Protein AF-E5VJU1-F1 (afdb_monomer_lite)

pLDDT: mean 74.35, std 14.49, range [41.41, 89.75]

Radius of gyration: 14.54 Å; chains: 1; bounding box: 30×32×31 Å

Secondary structure (DSSP, 8-state):
------HHHHHHHHHHHTT-HHHHHHHHHHHHHHHHHHTTSS---------

Foldseek 3Di:
DPPPCPVLQVVLVVCVVVVNPVVSVVSVVVVVVVCCVVCVPVPPDPPDPPD

Sequence (51 aa):
MKIEYNEKEIAAMAEFHKGNRAEGLRLQEEFASEFRKEYADKDHCPCQKSL

Structure (mmCIF, N/CA/C/O backbone):
data_AF-E5VJU1-F1
#
_entry.id   AF-E5VJU1-F1
#
loop_
_atom_site.group_PDB
_atom_site.id
_atom_site.type_symbol
_atom_site.label_atom_id
_atom_site.label_alt_id
_atom_site.label_comp_id
_atom_site.label_asym_id
_atom_site.label_entity_id
_atom_site.label_seq_id
_atom_site.pdbx_PDB_ins_code
_atom_site.Cartn_x
_atom_site.Cartn_y
_atom_site.Cartn_z
_atom_site.occupancy
_atom_site.B_iso_or_equiv
_atom_site.auth_seq_id
_atom_site.auth_comp_id
_atom_site.auth_asym_id
_atom_site.auth_atom_id
_atom_site.pdbx_PDB_model_num
ATOM 1 N N . MET A 1 1 ? 17.046 -1.788 7.264 1.00 41.41 1 MET A N 1
ATOM 2 C CA . MET A 1 1 ? 16.104 -1.540 6.158 1.00 41.41 1 MET A CA 1
ATOM 3 C C . MET A 1 1 ? 15.649 -0.097 6.300 1.00 41.41 1 MET A C 1
ATOM 5 O O . MET A 1 1 ? 14.906 0.198 7.224 1.00 41.41 1 MET A O 1
ATOM 9 N N . LYS A 1 2 ? 16.233 0.834 5.535 1.00 45.31 2 LYS A N 1
ATOM 10 C CA . LYS A 1 2 ? 15.724 2.209 5.499 1.00 45.31 2 LYS A CA 1
ATOM 11 C C . LYS A 1 2 ? 14.557 2.159 4.529 1.00 45.31 2 LYS A C 1
ATOM 13 O O . LYS A 1 2 ? 14.789 1.990 3.340 1.00 45.31 2 LYS A O 1
ATOM 18 N N . ILE A 1 3 ? 13.338 2.184 5.052 1.00 54.88 3 ILE A N 1
ATOM 19 C CA . ILE A 1 3 ? 12.169 2.475 4.230 1.00 54.88 3 ILE A CA 1
ATOM 20 C C . ILE A 1 3 ? 12.396 3.930 3.823 1.00 54.88 3 ILE A C 1
ATOM 22 O O . ILE A 1 3 ? 12.284 4.829 4.659 1.00 54.88 3 ILE A O 1
ATOM 26 N N . GLU A 1 4 ? 12.909 4.151 2.609 1.00 58.66 4 GLU A N 1
ATOM 27 C CA . GLU A 1 4 ? 12.862 5.481 2.009 1.00 58.66 4 GLU A CA 1
ATOM 28 C C . GLU A 1 4 ? 11.418 5.944 2.124 1.00 58.66 4 GLU A C 1
ATOM 30 O O . GLU A 1 4 ? 10.509 5.159 1.877 1.00 58.66 4 GLU A O 1
ATOM 35 N N . TYR A 1 5 ? 11.246 7.156 2.638 1.00 60.09 5 TYR A N 1
ATOM 36 C CA . TYR A 1 5 ? 10.034 7.706 3.237 1.00 60.09 5 TYR A CA 1
ATOM 37 C C . TYR A 1 5 ? 8.877 7.793 2.227 1.00 60.09 5 TYR A C 1
ATOM 39 O O . TYR A 1 5 ? 8.473 8.877 1.822 1.00 60.09 5 TYR A O 1
ATOM 47 N N . ASN A 1 6 ? 8.362 6.655 1.767 1.00 71.50 6 ASN A N 1
ATOM 48 C CA . ASN A 1 6 ? 7.244 6.617 0.858 1.00 71.50 6 ASN A CA 1
ATOM 49 C C . ASN A 1 6 ? 5.986 6.845 1.684 1.00 71.50 6 ASN A C 1
ATOM 51 O O . ASN A 1 6 ? 5.499 5.959 2.391 1.00 71.50 6 ASN A O 1
ATOM 55 N N . GLU A 1 7 ? 5.482 8.071 1.604 1.00 76.50 7 GLU A N 1
ATOM 56 C CA . GLU A 1 7 ? 4.312 8.544 2.336 1.00 76.50 7 GLU A CA 1
ATOM 57 C C . GLU A 1 7 ? 3.102 7.614 2.139 1.00 76.50 7 GLU A C 1
ATOM 59 O O . GLU A 1 7 ? 2.300 7.452 3.059 1.00 76.50 7 GLU A O 1
ATOM 64 N N . LYS A 1 8 ? 3.015 6.920 0.992 1.00 74.62 8 LYS A N 1
ATOM 65 C CA . LYS A 1 8 ? 1.960 5.938 0.700 1.00 74.62 8 LYS A CA 1
ATOM 66 C C . LYS A 1 8 ? 2.072 4.653 1.524 1.00 74.62 8 LYS A C 1
ATOM 68 O O . LYS A 1 8 ? 1.054 4.172 2.019 1.00 74.62 8 LYS A O 1
ATOM 73 N N . GLU A 1 9 ? 3.276 4.115 1.731 1.00 75.69 9 GLU A N 1
ATOM 74 C CA . GLU A 1 9 ? 3.477 2.951 2.613 1.00 75.69 9 GLU A CA 1
ATOM 75 C C . GLU A 1 9 ? 3.177 3.309 4.073 1.00 75.69 9 GLU A C 1
ATOM 77 O O . GLU A 1 9 ? 2.514 2.547 4.778 1.00 75.69 9 GLU A O 1
ATOM 82 N N . ILE A 1 10 ? 3.598 4.499 4.515 1.00 82.25 10 ILE A N 1
ATOM 83 C CA . ILE A 1 10 ? 3.336 4.990 5.875 1.00 82.25 10 ILE A CA 1
ATOM 84 C C . ILE A 1 10 ? 1.828 5.194 6.093 1.00 82.25 10 ILE A C 1
ATOM 86 O O . ILE A 1 10 ? 1.295 4.789 7.129 1.00 82.25 10 ILE A O 1
ATOM 90 N N . ALA A 1 11 ? 1.123 5.765 5.111 1.00 83.12 11 ALA A N 1
ATOM 91 C CA . ALA A 1 11 ? -0.328 5.926 5.152 1.00 83.12 11 ALA A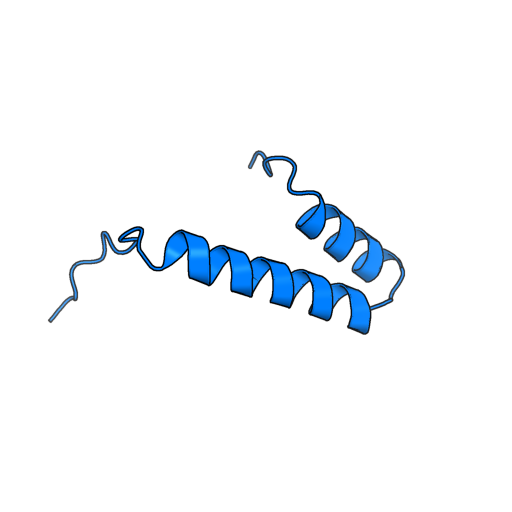 CA 1
ATOM 92 C C . ALA A 1 11 ? -1.058 4.574 5.172 1.00 83.12 11 ALA A C 1
ATOM 94 O O . ALA A 1 11 ? -1.959 4.381 5.990 1.00 83.12 11 ALA A O 1
ATOM 95 N N . ALA A 1 12 ? -0.634 3.612 4.344 1.00 82.25 12 ALA A N 1
ATOM 96 C CA . ALA A 1 12 ? -1.208 2.268 4.334 1.00 82.25 12 ALA A CA 1
ATOM 97 C C . ALA A 1 12 ? -1.060 1.593 5.707 1.00 82.25 12 ALA A C 1
AT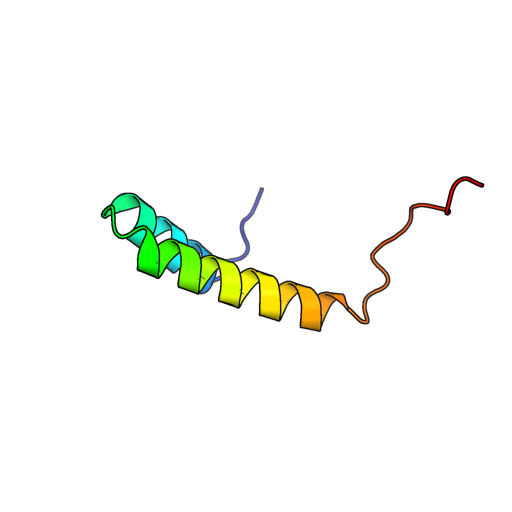OM 99 O O . ALA A 1 12 ? -2.036 1.086 6.263 1.00 82.25 12 ALA A O 1
ATOM 100 N N . MET A 1 13 ? 0.137 1.649 6.302 1.00 82.62 13 MET A N 1
ATOM 101 C CA . MET A 1 13 ? 0.396 1.107 7.640 1.00 82.62 13 MET A CA 1
ATOM 102 C C . MET A 1 13 ? -0.439 1.798 8.727 1.00 82.62 13 MET A C 1
ATOM 104 O O . MET A 1 13 ? -0.957 1.127 9.622 1.00 82.62 13 MET A O 1
ATOM 108 N N . ALA A 1 14 ? -0.620 3.119 8.645 1.00 85.69 14 ALA A N 1
ATOM 109 C CA . ALA A 1 14 ? -1.453 3.863 9.587 1.00 85.69 14 ALA A CA 1
ATOM 110 C C . ALA A 1 14 ? -2.931 3.435 9.526 1.00 85.69 14 ALA A C 1
ATOM 112 O O . ALA A 1 14 ? -3.562 3.275 10.572 1.00 85.69 14 ALA A O 1
ATOM 113 N N . GLU A 1 15 ? -3.479 3.198 8.333 1.00 87.31 15 GLU A N 1
ATOM 114 C CA . GLU A 1 15 ? -4.858 2.721 8.165 1.00 87.31 15 GLU A CA 1
ATOM 115 C C . GLU A 1 15 ? -5.035 1.274 8.644 1.00 87.31 15 GLU A C 1
ATOM 117 O O . GLU A 1 15 ? -6.018 0.964 9.325 1.00 87.31 15 GLU A O 1
ATOM 122 N N . PHE A 1 16 ? -4.043 0.405 8.419 1.00 84.62 16 PHE A N 1
ATOM 123 C CA . PHE A 1 16 ? -4.041 -0.940 8.999 1.00 84.62 16 PHE A CA 1
ATOM 124 C C . PHE A 1 16 ? -4.011 -0.919 10.533 1.00 84.62 16 PHE A C 1
ATOM 126 O O . PHE A 1 16 ? -4.748 -1.683 11.160 1.00 84.62 16 PHE A O 1
ATOM 133 N N . HIS A 1 17 ? -3.240 -0.017 11.150 1.00 86.38 17 HIS A N 1
ATOM 134 C CA . HIS A 1 17 ? -3.218 0.146 12.609 1.00 86.38 17 HIS A CA 1
ATOM 135 C C . HIS A 1 17 ? -4.534 0.691 13.183 1.00 86.38 17 HIS A C 1
ATOM 137 O O . HIS A 1 17 ? -4.900 0.337 14.301 1.00 86.38 17 HIS A O 1
ATOM 143 N N . LYS A 1 18 ? -5.282 1.498 12.420 1.00 89.75 18 LYS A N 1
ATOM 144 C CA . LYS A 1 18 ? -6.636 1.951 12.793 1.00 89.75 18 LYS A CA 1
ATOM 145 C C . LYS A 1 18 ? -7.714 0.877 12.592 1.00 89.75 18 LYS A C 1
ATOM 147 O O . LYS A 1 18 ? -8.865 1.097 12.9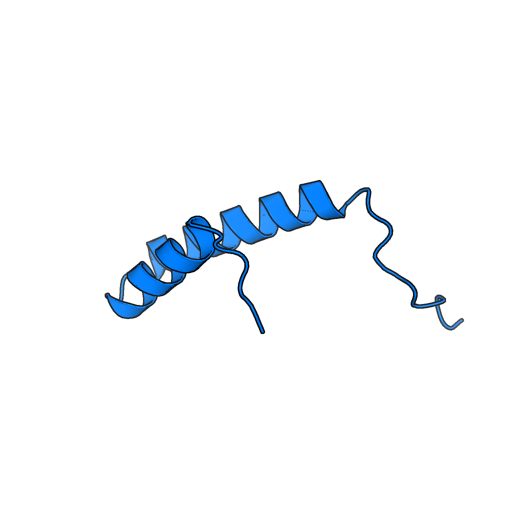56 1.00 89.75 18 LYS A O 1
ATOM 152 N N . GLY A 1 19 ? -7.369 -0.270 12.000 1.00 89.69 19 GLY A N 1
ATOM 153 C CA . GLY A 1 19 ? -8.312 -1.335 11.652 1.00 89.69 19 GLY A CA 1
ATOM 154 C C . GLY A 1 19 ? -9.068 -1.103 10.339 1.00 89.69 19 GLY A C 1
ATOM 155 O O . GLY A 1 19 ? -9.913 -1.921 9.970 1.00 89.69 19 GLY A O 1
ATOM 156 N N . ASN A 1 20 ? -8.747 -0.041 9.596 1.00 88.25 20 ASN A N 1
ATOM 157 C CA . ASN A 1 20 ? -9.358 0.276 8.311 1.00 88.25 20 ASN A CA 1
ATOM 158 C C . ASN A 1 20 ? -8.684 -0.512 7.178 1.00 88.25 20 ASN A C 1
ATOM 160 O O . ASN A 1 20 ? -7.898 0.003 6.382 1.00 88.25 20 ASN A O 1
ATOM 164 N N . ARG A 1 21 ? -8.983 -1.814 7.122 1.00 87.69 21 ARG A N 1
ATOM 165 C CA . ARG A 1 21 ? -8.361 -2.735 6.157 1.00 87.69 21 ARG A CA 1
ATOM 166 C C . ARG A 1 21 ? -8.679 -2.402 4.702 1.00 87.69 21 ARG A C 1
ATOM 168 O O . ARG A 1 21 ? -7.846 -2.673 3.846 1.00 87.69 21 ARG A O 1
ATOM 175 N N . ALA A 1 22 ? -9.859 -1.849 4.423 1.00 89.00 22 ALA A N 1
ATOM 176 C CA . ALA A 1 22 ? -10.258 -1.495 3.063 1.00 89.00 22 ALA A CA 1
ATOM 177 C C . ALA A 1 22 ? -9.352 -0.394 2.493 1.00 89.00 22 ALA A C 1
ATOM 179 O O . ALA A 1 22 ? -8.824 -0.542 1.393 1.00 89.00 22 ALA A O 1
ATOM 180 N N . GLU A 1 23 ? -9.104 0.658 3.277 1.00 85.19 23 GLU A N 1
ATOM 181 C CA . GLU A 1 23 ? -8.227 1.750 2.853 1.00 85.19 23 GLU A CA 1
ATOM 182 C C . GLU A 1 23 ? -6.751 1.334 2.838 1.00 85.19 23 GLU A C 1
ATOM 184 O O . GLU A 1 23 ? -6.028 1.669 1.902 1.00 85.19 23 GLU A O 1
ATOM 189 N N . GLY A 1 24 ? -6.316 0.519 3.807 1.00 87.69 24 GLY A N 1
ATOM 190 C CA . GLY A 1 24 ? -4.973 -0.065 3.797 1.00 87.69 24 GLY A CA 1
ATOM 191 C C . GLY A 1 24 ? -4.695 -0.896 2.535 1.00 87.69 24 GLY A C 1
ATOM 192 O O . GLY A 1 24 ? -3.642 -0.743 1.918 1.00 87.69 24 GLY A O 1
ATOM 193 N N . LEU A 1 25 ? -5.655 -1.726 2.104 1.00 88.25 25 LEU A N 1
ATOM 194 C CA . LEU A 1 25 ? -5.551 -2.508 0.865 1.00 88.25 25 LEU A CA 1
ATOM 195 C C . LEU A 1 25 ? -5.531 -1.619 -0.380 1.00 88.25 25 LEU A C 1
ATOM 197 O O . LEU A 1 25 ? -4.722 -1.861 -1.272 1.00 88.25 25 LEU A O 1
ATOM 201 N N . ARG A 1 26 ? -6.369 -0.575 -0.428 1.00 88.94 26 ARG A N 1
ATOM 202 C CA . ARG A 1 26 ? -6.390 0.385 -1.541 1.00 88.94 26 ARG A CA 1
ATOM 203 C C . ARG A 1 26 ? -5.026 1.057 -1.720 1.00 88.94 26 ARG A C 1
ATOM 205 O O . ARG A 1 26 ? -4.498 1.085 -2.828 1.00 88.94 26 ARG A O 1
ATOM 212 N N . LEU A 1 27 ? -4.443 1.555 -0.628 1.00 85.50 27 LEU A N 1
ATOM 213 C CA . LEU A 1 27 ? -3.135 2.216 -0.630 1.00 85.50 27 LEU A CA 1
ATOM 214 C C . LEU A 1 27 ? -2.000 1.246 -0.988 1.00 85.50 27 LEU A C 1
ATOM 216 O O . LEU A 1 27 ? -1.093 1.605 -1.738 1.00 85.50 27 LEU A O 1
ATOM 220 N N . GLN A 1 28 ? -2.069 0.003 -0.506 1.00 82.56 28 GLN A N 1
ATOM 221 C CA . GLN A 1 28 ? -1.108 -1.040 -0.861 1.00 82.56 28 GLN A CA 1
ATOM 222 C C . GLN A 1 28 ? -1.189 -1.417 -2.348 1.00 82.56 28 GLN A C 1
ATOM 224 O O . GLN A 1 28 ? -0.156 -1.617 -2.988 1.00 82.56 28 GLN A O 1
ATOM 229 N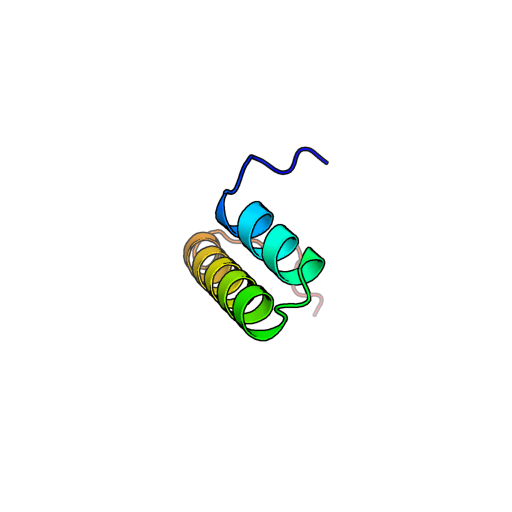 N . GLU A 1 29 ? -2.393 -1.518 -2.913 1.00 86.81 29 GLU A N 1
ATOM 230 C CA . GLU A 1 29 ? -2.587 -1.814 -4.334 1.00 86.81 29 GLU A CA 1
ATOM 231 C C . GLU A 1 29 ? -2.098 -0.668 -5.223 1.00 86.81 29 GLU A C 1
ATOM 233 O O . GLU A 1 29 ? -1.438 -0.916 -6.233 1.00 86.81 29 GLU A O 1
ATOM 238 N N . GLU A 1 30 ? -2.363 0.576 -4.821 1.00 86.25 30 GLU A N 1
ATOM 239 C CA . GLU A 1 30 ? -1.873 1.774 -5.502 1.00 86.25 30 GLU A CA 1
ATOM 240 C C . GLU A 1 30 ? -0.339 1.792 -5.531 1.00 86.25 30 GLU A C 1
ATOM 242 O O . GLU A 1 30 ? 0.254 1.900 -6.607 1.00 86.25 30 GLU A O 1
ATOM 247 N N . PHE A 1 31 ? 0.295 1.550 -4.379 1.00 84.88 31 PHE A N 1
ATOM 248 C CA . PHE A 1 31 ? 1.746 1.417 -4.281 1.00 84.88 31 PHE A CA 1
ATOM 249 C C . PHE A 1 31 ? 2.279 0.272 -5.149 1.00 84.88 31 PHE A C 1
ATOM 251 O O . PHE A 1 31 ? 3.216 0.465 -5.918 1.00 84.88 31 PHE A O 1
ATOM 258 N N . ALA A 1 32 ? 1.664 -0.912 -5.096 1.00 83.75 32 ALA A N 1
ATOM 259 C CA . ALA A 1 32 ? 2.092 -2.054 -5.900 1.00 83.75 32 ALA A CA 1
ATOM 260 C C . ALA A 1 32 ? 1.911 -1.812 -7.408 1.00 83.75 32 ALA A C 1
ATOM 262 O O . ALA A 1 32 ? 2.699 -2.305 -8.211 1.00 83.75 32 ALA A O 1
ATOM 263 N N . SER A 1 33 ? 0.877 -1.073 -7.813 1.00 86.31 33 SER A N 1
ATOM 264 C CA . SER A 1 33 ? 0.639 -0.693 -9.205 1.00 86.31 33 SER A CA 1
ATOM 265 C C . SER A 1 33 ? 1.676 0.314 -9.702 1.00 86.31 33 SER A C 1
ATOM 267 O O . SER A 1 33 ? 2.210 0.136 -10.795 1.00 86.31 33 SER A O 1
ATOM 269 N N . GLU A 1 34 ? 1.975 1.352 -8.920 1.00 84.12 34 GLU A N 1
ATOM 270 C CA . GLU A 1 34 ? 3.032 2.317 -9.247 1.00 84.12 34 GLU A CA 1
ATOM 271 C C . GLU A 1 34 ? 4.398 1.649 -9.283 1.00 84.12 34 GLU A C 1
ATOM 273 O O . GLU A 1 34 ? 5.112 1.797 -10.271 1.00 84.12 34 GLU A O 1
ATOM 278 N N . PHE A 1 35 ? 4.701 0.822 -8.281 1.00 81.81 35 PHE A N 1
ATOM 279 C CA . PHE A 1 35 ? 5.919 0.030 -8.243 1.00 81.81 35 PHE A CA 1
ATOM 280 C C . PHE A 1 35 ? 6.032 -0.828 -9.500 1.00 81.81 35 PHE A C 1
ATOM 282 O O . PHE A 1 35 ? 7.008 -0.705 -10.222 1.00 81.81 35 PHE A O 1
ATOM 289 N N . ARG A 1 36 ? 5.004 -1.616 -9.848 1.00 80.44 36 ARG A N 1
ATOM 290 C CA . ARG A 1 36 ? 5.012 -2.432 -11.074 1.00 80.44 36 ARG A CA 1
ATOM 291 C C . ARG A 1 36 ? 5.216 -1.614 -12.344 1.00 80.44 36 ARG A C 1
ATOM 293 O O . ARG A 1 36 ? 5.849 -2.132 -13.247 1.00 80.44 36 ARG A O 1
ATOM 300 N N . LYS A 1 37 ? 4.681 -0.393 -12.445 1.00 82.44 37 LYS A N 1
ATOM 301 C CA . LYS A 1 37 ? 4.877 0.471 -13.622 1.00 82.44 37 LYS A CA 1
ATOM 302 C C . LYS A 1 37 ? 6.295 1.026 -13.684 1.00 82.44 37 LYS A C 1
ATOM 304 O O . LYS A 1 37 ? 6.934 0.940 -14.721 1.00 82.44 37 LYS A O 1
ATOM 309 N N . GLU A 1 38 ? 6.792 1.567 -12.580 1.00 78.00 38 GLU A N 1
ATOM 310 C CA . GLU A 1 38 ? 8.128 2.166 -12.510 1.00 78.00 38 GLU A CA 1
ATOM 311 C C . GLU A 1 38 ? 9.248 1.118 -12.618 1.00 78.00 38 GLU A C 1
ATOM 313 O O . GLU A 1 38 ? 10.330 1.394 -13.137 1.00 78.00 38 GLU A O 1
ATOM 318 N N . TYR A 1 39 ? 8.952 -0.103 -12.175 1.00 68.62 39 TYR A N 1
ATOM 319 C CA . TYR A 1 39 ? 9.828 -1.269 -12.204 1.00 68.62 39 TYR A CA 1
ATOM 320 C C . TYR A 1 39 ? 9.496 -2.216 -13.384 1.00 68.62 39 TYR A C 1
ATOM 322 O O . TYR A 1 39 ? 10.070 -3.294 -13.479 1.00 68.62 39 TYR A O 1
ATOM 330 N N . ALA A 1 40 ? 8.591 -1.856 -14.310 1.00 74.50 40 ALA A N 1
ATOM 331 C CA . ALA A 1 40 ? 8.301 -2.682 -15.497 1.00 74.50 40 ALA A CA 1
ATOM 332 C C . ALA A 1 40 ? 9.448 -2.645 -16.514 1.00 74.50 40 ALA A C 1
ATOM 334 O O . ALA A 1 40 ? 9.811 -3.673 -17.079 1.00 74.50 40 ALA A O 1
ATOM 335 N N . ASP A 1 41 ? 10.012 -1.456 -16.732 1.00 68.62 41 ASP A N 1
ATOM 336 C CA . ASP A 1 41 ? 11.084 -1.222 -17.709 1.00 68.62 41 ASP A CA 1
ATOM 337 C C . ASP A 1 41 ? 12.482 -1.345 -17.098 1.00 68.62 41 ASP A C 1
ATOM 339 O O . ASP A 1 41 ? 13.498 -1.321 -17.796 1.00 68.62 41 ASP A O 1
ATOM 343 N N . LYS A 1 42 ? 12.551 -1.467 -15.773 1.00 65.38 42 LYS A N 1
ATOM 344 C CA . LYS A 1 42 ? 13.792 -1.757 -15.077 1.00 65.38 42 LYS A CA 1
ATOM 345 C C . LYS A 1 42 ? 13.899 -3.275 -14.985 1.00 65.38 42 LYS A C 1
ATOM 347 O O . LYS A 1 42 ? 13.116 -3.943 -14.328 1.00 65.38 42 LYS A O 1
ATOM 352 N N . ASP A 1 43 ? 14.841 -3.836 -15.728 1.00 58.59 43 ASP A N 1
ATOM 353 C CA . ASP A 1 43 ? 15.064 -5.277 -15.801 1.00 58.59 43 ASP A CA 1
ATOM 354 C C . ASP A 1 43 ? 15.480 -5.812 -14.414 1.00 58.59 43 ASP A C 1
ATOM 356 O O . ASP A 1 43 ? 16.629 -5.685 -13.989 1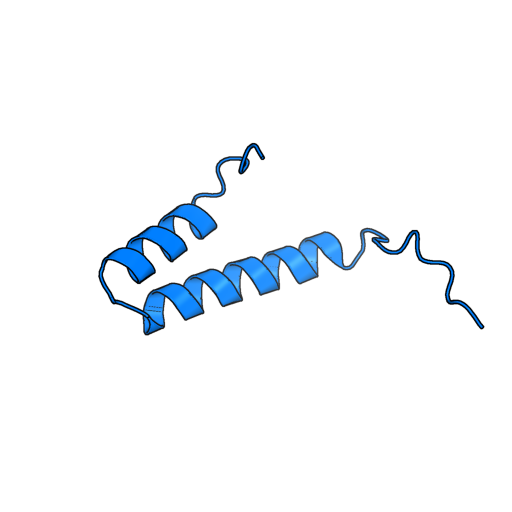.00 58.59 43 ASP A O 1
ATOM 360 N N . HIS A 1 44 ? 14.521 -6.323 -13.636 1.00 62.22 44 HIS A N 1
ATOM 361 C CA . HIS A 1 44 ? 14.752 -6.751 -12.248 1.00 62.22 44 HIS A CA 1
ATOM 362 C C . HIS A 1 44 ? 15.148 -8.209 -12.098 1.00 62.22 44 HIS A C 1
ATOM 364 O O . HIS A 1 44 ? 15.246 -8.694 -10.971 1.00 62.22 44 HIS A O 1
ATOM 370 N N . CYS A 1 45 ? 15.385 -8.924 -13.194 1.00 57.19 45 CYS A N 1
ATOM 371 C CA . CYS A 1 45 ? 15.758 -10.326 -13.125 1.00 57.19 45 CYS A CA 1
ATOM 372 C C . CYS A 1 45 ? 17.250 -10.500 -13.452 1.00 57.19 45 CYS A C 1
ATOM 374 O O . CYS A 1 45 ? 17.606 -10.758 -14.596 1.00 57.19 45 CYS A O 1
ATOM 376 N N . PRO A 1 46 ? 18.148 -10.470 -12.443 1.00 57.25 46 PRO A N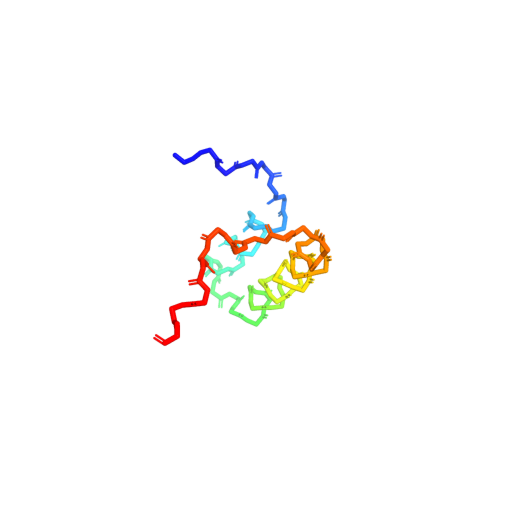 1
ATOM 377 C CA . PRO A 1 46 ? 19.438 -11.148 -12.553 1.00 57.25 46 PRO A CA 1
ATOM 378 C C . PRO A 1 46 ? 19.267 -12.679 -12.531 1.00 57.25 46 PRO A C 1
ATOM 380 O O . PRO A 1 46 ? 20.235 -13.420 -12.690 1.00 57.25 46 PRO A O 1
ATOM 383 N N . CYS A 1 47 ? 18.041 -13.175 -12.327 1.00 59.91 47 CYS A N 1
ATOM 384 C CA . CYS A 1 47 ? 17.695 -14.567 -12.519 1.00 59.91 47 CYS A CA 1
ATOM 385 C C . CYS A 1 47 ? 17.774 -14.919 -14.007 1.00 59.91 47 CYS A C 1
ATOM 387 O O . CYS A 1 47 ? 16.814 -14.792 -14.761 1.00 59.91 47 CYS A O 1
ATOM 389 N N . GLN A 1 48 ? 18.925 -15.437 -14.436 1.00 49.41 48 GLN A N 1
ATOM 390 C CA . GLN A 1 48 ? 18.945 -16.338 -15.579 1.00 49.41 48 GLN A CA 1
ATOM 391 C C . GLN A 1 48 ? 17.743 -17.275 -15.447 1.00 49.41 48 GLN A C 1
ATOM 393 O O . GLN A 1 48 ? 17.590 -17.954 -14.429 1.00 49.41 48 GLN A O 1
ATOM 398 N N . LYS A 1 49 ? 16.868 -17.254 -16.458 1.00 48.06 49 LYS A N 1
ATOM 399 C CA . LYS A 1 49 ? 15.912 -18.329 -16.692 1.00 48.06 49 LYS A CA 1
ATOM 400 C C . LYS A 1 49 ? 16.729 -19.616 -16.631 1.00 48.06 49 LYS A C 1
ATOM 402 O O . LYS A 1 49 ? 17.477 -19.895 -17.566 1.00 48.06 49 LYS A O 1
ATOM 407 N N . SER A 1 50 ? 16.663 -20.337 -15.515 1.00 47.56 50 SER A N 1
ATOM 408 C CA . SER A 1 50 ? 17.169 -21.698 -15.489 1.00 47.56 50 SER A CA 1
ATOM 409 C C . SER A 1 50 ? 16.252 -22.465 -16.426 1.00 47.56 50 SER A C 1
ATOM 411 O O . SER A 1 50 ? 15.055 -22.580 -16.159 1.00 47.56 50 SER A O 1
ATOM 413 N N . LEU A 1 51 ? 16.821 -22.837 -17.572 1.00 44.34 51 LEU A N 1
ATOM 414 C CA . LEU A 1 51 ? 16.281 -23.831 -18.492 1.00 44.34 51 LEU A CA 1
ATOM 415 C C . LEU A 1 51 ? 15.965 -25.132 -17.747 1.00 44.34 51 LEU A C 1
ATOM 417 O O . LEU A 1 51 ? 16.675 -25.425 -16.754 1.00 44.34 51 LEU A O 1
#